Protein AF-A0A1V5MTW1-F1 (afdb_monomer)

Structure (mmCIF, N/CA/C/O backbone):
data_AF-A0A1V5MTW1-F1
#
_entry.id   AF-A0A1V5MTW1-F1
#
loop_
_atom_site.group_PDB
_atom_site.id
_atom_site.type_symbol
_atom_site.label_atom_id
_atom_site.label_alt_id
_atom_site.label_comp_id
_atom_site.label_asym_id
_atom_site.label_entity_id
_atom_site.label_seq_id
_atom_site.pdbx_PDB_ins_code
_atom_site.Cartn_x
_atom_site.Cartn_y
_atom_site.Cartn_z
_atom_site.occupancy
_atom_site.B_iso_or_equiv
_atom_site.auth_seq_id
_atom_site.auth_comp_id
_atom_site.auth_asym_id
_atom_site.auth_atom_id
_atom_site.pdbx_PDB_model_num
ATOM 1 N N . MET A 1 1 ? 4.918 16.541 3.700 1.00 54.03 1 MET A N 1
ATOM 2 C CA . MET A 1 1 ? 3.620 16.719 4.393 1.00 54.03 1 MET A CA 1
ATOM 3 C C . MET A 1 1 ? 2.955 17.990 3.896 1.00 54.03 1 MET A C 1
ATOM 5 O O . MET A 1 1 ? 3.585 19.039 3.949 1.00 54.03 1 MET A O 1
ATOM 9 N N . ALA A 1 2 ? 1.725 17.893 3.384 1.00 69.12 2 ALA A N 1
ATOM 10 C CA . ALA A 1 2 ? 1.003 19.021 2.788 1.00 69.12 2 ALA A CA 1
ATOM 11 C C . ALA A 1 2 ? 0.157 19.822 3.809 1.00 69.12 2 ALA A C 1
ATOM 13 O O . ALA A 1 2 ? -0.082 21.006 3.590 1.00 69.12 2 ALA A O 1
ATOM 14 N N . SER A 1 3 ? -0.270 19.225 4.942 1.00 90.94 3 SER A N 1
ATOM 15 C CA . SER A 1 3 ? -1.037 19.917 6.000 1.00 90.94 3 SER A CA 1
ATOM 16 C C . SER A 1 3 ? -0.966 19.228 7.372 1.00 90.94 3 SER A C 1
ATOM 18 O O . SER A 1 3 ? -1.484 18.128 7.551 1.00 90.94 3 SER A O 1
ATOM 20 N N . LYS A 1 4 ? -0.467 19.948 8.391 1.00 91.81 4 LYS A N 1
ATOM 21 C CA . LYS A 1 4 ? -0.358 19.455 9.783 1.00 91.81 4 LYS A CA 1
ATOM 22 C C . LYS A 1 4 ? -1.693 19.008 10.385 1.00 91.81 4 LYS A C 1
ATOM 24 O O . LYS A 1 4 ? -1.732 18.083 11.193 1.00 91.81 4 LYS A O 1
ATOM 29 N N . LYS A 1 5 ? -2.790 19.685 10.024 1.00 94.50 5 LYS A N 1
ATOM 30 C CA . LYS A 1 5 ? -4.132 19.346 10.519 1.00 94.50 5 LYS A CA 1
ATOM 31 C C . LYS A 1 5 ? -4.577 17.989 9.976 1.00 94.50 5 LYS A C 1
ATOM 33 O O . LYS A 1 5 ? -5.112 17.188 10.734 1.00 94.50 5 LYS A O 1
ATOM 38 N N . LEU A 1 6 ? -4.348 17.737 8.686 1.00 93.00 6 LEU A N 1
ATOM 39 C CA . LEU A 1 6 ? -4.685 16.456 8.066 1.00 93.00 6 LEU A CA 1
ATOM 40 C C . LEU A 1 6 ? -3.825 15.330 8.643 1.00 93.00 6 LEU A C 1
ATOM 42 O O . LEU A 1 6 ? -4.372 14.294 9.005 1.00 93.00 6 LEU A O 1
ATOM 46 N N . ASP A 1 7 ? -2.526 15.571 8.839 1.00 92.94 7 ASP A N 1
ATOM 47 C CA . ASP A 1 7 ? -1.622 14.582 9.439 1.00 92.94 7 ASP A CA 1
ATOM 48 C C . ASP A 1 7 ? -2.068 14.186 10.859 1.00 92.94 7 ASP A C 1
ATOM 50 O O . ASP A 1 7 ? -2.046 13.011 11.226 1.00 92.94 7 ASP A O 1
ATOM 54 N N . PHE A 1 8 ? -2.518 15.155 11.666 1.00 94.12 8 PHE A N 1
ATOM 55 C CA . PHE A 1 8 ? -3.064 14.890 12.999 1.00 94.12 8 PHE A CA 1
ATOM 56 C C . PHE A 1 8 ? -4.343 14.045 12.942 1.00 94.12 8 PHE A C 1
ATOM 58 O O . PHE A 1 8 ? -4.450 13.044 13.651 1.00 94.12 8 PHE A O 1
ATOM 65 N N . LEU A 1 9 ? -5.298 14.420 12.084 1.00 94.94 9 LEU A N 1
ATOM 66 C CA . LEU A 1 9 ? -6.557 13.687 11.931 1.00 94.94 9 LEU A CA 1
ATOM 67 C C . LEU A 1 9 ? -6.318 12.250 11.446 1.00 94.94 9 LEU A C 1
ATOM 69 O O . LEU A 1 9 ? -6.906 11.320 11.994 1.00 94.94 9 LEU A O 1
ATOM 73 N N . ALA A 1 10 ? -5.413 12.055 10.484 1.00 94.44 10 ALA A N 1
ATOM 74 C CA . ALA A 1 10 ? -5.053 10.737 9.972 1.00 94.44 10 ALA A CA 1
ATOM 75 C C . ALA A 1 10 ? -4.474 9.835 11.076 1.00 94.44 10 ALA A C 1
ATOM 77 O O . ALA A 1 10 ? -4.908 8.694 11.236 1.00 94.44 10 ALA A O 1
ATOM 78 N N . ARG A 1 11 ? -3.564 10.364 11.907 1.00 94.06 11 ARG A N 1
ATOM 79 C CA . ARG A 1 11 ? -2.991 9.633 13.054 1.00 94.06 11 ARG A CA 1
ATOM 80 C C . ARG A 1 11 ? -4.035 9.223 14.090 1.00 94.06 11 ARG A C 1
ATOM 82 O O . ARG A 1 11 ? -3.908 8.156 14.677 1.00 94.06 11 ARG A O 1
ATOM 89 N N . GLN A 1 12 ? -5.067 10.037 14.318 1.00 94.94 12 GLN A N 1
ATOM 90 C CA . GLN A 1 12 ? -6.161 9.671 15.226 1.00 94.94 12 GLN A CA 1
ATOM 91 C C . GLN A 1 12 ? -7.124 8.635 14.630 1.00 94.94 12 GLN A C 1
ATOM 93 O O . GLN A 1 12 ? -7.797 7.925 15.380 1.00 94.94 12 GLN A O 1
ATOM 98 N N . ALA A 1 13 ? -7.220 8.574 13.302 1.00 94.94 13 ALA A N 1
ATOM 99 C CA . ALA A 1 13 ? -8.178 7.732 12.598 1.00 94.94 13 ALA A CA 1
ATOM 100 C C . ALA A 1 13 ? -7.632 6.345 12.235 1.00 94.94 13 ALA A C 1
ATOM 102 O O . ALA A 1 13 ? -8.423 5.408 12.194 1.00 94.94 13 ALA A O 1
ATOM 103 N N . VAL A 1 14 ? -6.321 6.192 11.998 1.00 94.56 14 VAL A N 1
ATOM 104 C CA . VAL A 1 14 ? -5.746 4.947 11.449 1.00 94.56 14 VAL A CA 1
ATOM 105 C C . VAL A 1 14 ? -6.121 3.708 12.268 1.00 94.56 14 VAL A C 1
ATOM 107 O O . VAL A 1 14 ? -6.652 2.759 11.715 1.00 94.56 14 VAL A O 1
ATOM 110 N N . GLY A 1 15 ? -6.000 3.745 13.598 1.00 92.00 15 GLY A N 1
ATOM 111 C CA . GLY A 1 15 ? -6.362 2.612 14.464 1.00 92.00 15 GLY A CA 1
ATOM 112 C C . GLY A 1 15 ? -7.868 2.339 14.593 1.00 92.00 15 GLY A C 1
ATOM 113 O O . GLY A 1 15 ? -8.258 1.452 15.342 1.00 92.00 15 GLY A O 1
ATOM 114 N N . ARG A 1 16 ? -8.726 3.119 13.923 1.00 94.44 16 ARG A N 1
ATOM 115 C CA . ARG A 1 16 ? -10.187 2.932 13.901 1.00 94.44 16 ARG A CA 1
ATOM 116 C C . ARG A 1 16 ? -10.675 2.245 12.626 1.00 94.44 16 ARG A C 1
ATOM 118 O O . ARG A 1 16 ? -11.878 2.040 12.484 1.00 94.44 16 ARG A O 1
ATOM 125 N N . ILE A 1 17 ? -9.778 1.929 11.692 1.00 92.88 17 ILE A N 1
ATOM 126 C CA . ILE A 1 17 ? -10.126 1.169 10.493 1.00 92.88 17 ILE A CA 1
ATOM 127 C C . ILE A 1 17 ? -10.440 -0.265 10.927 1.00 92.88 17 ILE A C 1
ATOM 129 O O . ILE A 1 17 ? -9.605 -0.938 11.521 1.00 92.88 17 ILE A O 1
ATOM 133 N N . SER A 1 18 ? -11.665 -0.711 10.656 1.00 90.88 18 SER A N 1
ATOM 134 C CA . SER A 1 18 ? -12.179 -2.030 11.050 1.00 90.88 18 SER A CA 1
ATOM 135 C C . SER A 1 18 ? -12.336 -3.004 9.881 1.00 90.88 18 SER A C 1
ATOM 137 O O . SER A 1 18 ? -12.775 -4.136 10.076 1.00 90.88 18 SER A O 1
ATOM 139 N N . VAL A 1 19 ? -12.006 -2.566 8.666 1.00 88.31 19 VAL A N 1
ATOM 140 C CA . VAL A 1 19 ? -12.009 -3.398 7.459 1.00 88.31 19 VAL A CA 1
ATOM 141 C C . VAL A 1 19 ? -10.597 -3.913 7.171 1.00 88.31 19 VAL A C 1
ATOM 143 O O . VA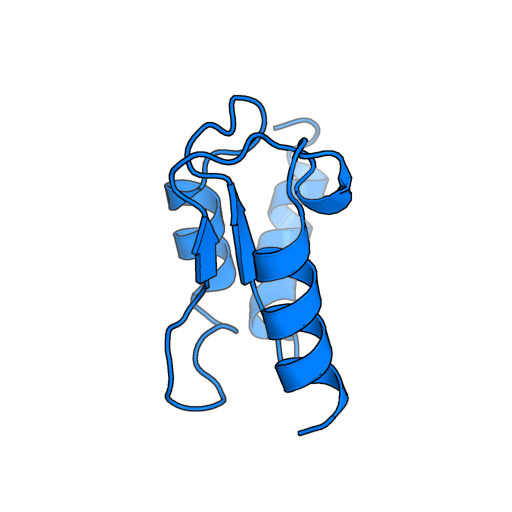L A 1 19 ? -9.633 -3.257 7.571 1.00 88.31 19 VAL A O 1
ATOM 146 N N . PRO A 1 20 ? -10.445 -5.051 6.471 1.00 87.62 20 PRO A N 1
ATOM 147 C CA . PRO A 1 20 ? -9.135 -5.519 6.033 1.00 87.62 20 PRO A CA 1
ATOM 148 C C . PRO A 1 20 ? -8.402 -4.460 5.201 1.00 87.62 20 PRO A C 1
ATOM 150 O O . PRO A 1 20 ? -8.990 -3.855 4.304 1.00 87.62 20 PRO A O 1
ATOM 153 N N . VAL A 1 21 ? -7.117 -4.258 5.496 1.00 90.38 21 VAL A N 1
ATOM 154 C CA . VAL A 1 21 ? -6.238 -3.335 4.770 1.00 90.38 21 VAL A CA 1
ATOM 155 C C . VAL A 1 21 ? -5.135 -4.138 4.099 1.00 90.38 21 VAL A C 1
ATOM 157 O O . VAL A 1 21 ? -4.446 -4.915 4.756 1.00 90.38 21 VAL A O 1
ATOM 160 N N . TYR A 1 22 ? -4.962 -3.913 2.800 1.00 91.44 22 TYR A N 1
ATOM 161 C CA . TYR A 1 22 ? -3.888 -4.491 2.000 1.00 91.44 22 TYR A CA 1
ATOM 162 C C . TYR A 1 22 ? -3.021 -3.361 1.457 1.00 91.44 22 TYR A C 1
ATOM 164 O O . TYR A 1 22 ? -3.543 -2.359 0.963 1.00 91.44 22 TYR A O 1
ATOM 172 N N . LEU A 1 23 ? -1.704 -3.510 1.581 1.00 94.44 23 LEU A N 1
ATOM 173 C CA . LEU A 1 23 ? -0.732 -2.504 1.174 1.00 94.44 23 LEU A CA 1
ATOM 174 C C . LEU A 1 23 ? 0.185 -3.073 0.090 1.00 94.44 23 LEU A C 1
ATOM 176 O O . LEU A 1 23 ? 0.870 -4.069 0.311 1.00 94.44 23 LEU A O 1
ATOM 180 N N . PHE A 1 24 ? 0.213 -2.399 -1.055 1.00 95.62 24 PHE A N 1
ATOM 181 C CA . PHE A 1 24 ? 1.111 -2.677 -2.171 1.00 95.62 24 PHE A CA 1
ATOM 182 C C . PHE A 1 24 ? 2.104 -1.527 -2.304 1.00 95.62 24 PHE A C 1
ATOM 184 O O . PHE A 1 24 ? 1.703 -0.364 -2.259 1.00 95.62 24 PHE A O 1
ATOM 191 N N . LEU A 1 25 ? 3.389 -1.840 -2.459 1.00 97.44 25 LEU A N 1
ATOM 192 C CA . LEU A 1 25 ? 4.460 -0.849 -2.500 1.00 97.44 25 LEU A CA 1
ATOM 193 C C . LEU A 1 25 ? 5.366 -1.055 -3.706 1.00 97.44 25 LEU A C 1
ATOM 195 O O . LEU A 1 25 ? 5.728 -2.177 -4.059 1.00 97.44 25 LEU A O 1
ATO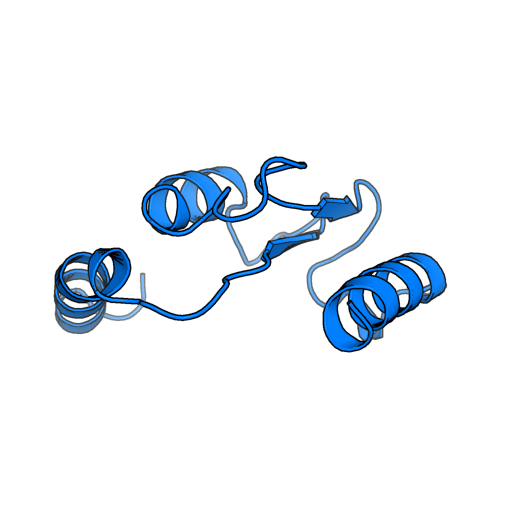M 199 N N . ALA A 1 26 ? 5.789 0.057 -4.292 1.00 98.25 26 ALA A N 1
ATOM 200 C CA . ALA A 1 26 ? 6.784 0.103 -5.349 1.00 98.25 26 ALA A CA 1
ATOM 201 C C . ALA A 1 26 ? 8.183 0.298 -4.749 1.00 98.25 26 ALA A C 1
ATOM 203 O O . ALA A 1 26 ? 8.406 1.220 -3.968 1.00 98.25 26 ALA A O 1
ATOM 204 N N . GLY A 1 27 ? 9.148 -0.552 -5.096 1.00 97.56 27 GLY A N 1
ATOM 205 C CA . GLY A 1 27 ? 10.502 -0.485 -4.533 1.00 97.56 27 GLY A CA 1
ATOM 206 C C . GLY A 1 27 ? 11.326 0.712 -5.002 1.00 97.56 27 GLY A C 1
ATOM 207 O O . GLY A 1 27 ? 12.208 1.160 -4.273 1.00 97.56 27 GLY A O 1
ATOM 208 N N . GLN A 1 28 ? 11.021 1.258 -6.180 1.00 97.69 28 GLN A N 1
ATOM 209 C CA . GLN A 1 28 ? 11.682 2.435 -6.749 1.00 97.69 28 GLN A CA 1
ATOM 210 C C . GLN A 1 28 ? 10.815 3.698 -6.643 1.00 97.69 28 GLN A C 1
ATOM 212 O O . GLN A 1 28 ? 10.979 4.637 -7.427 1.00 97.69 28 GLN A O 1
ATOM 217 N N . ASP A 1 29 ? 9.883 3.732 -5.685 1.00 97.88 29 ASP A N 1
ATOM 218 C CA . ASP A 1 29 ? 9.049 4.903 -5.433 1.00 97.88 29 ASP A CA 1
ATOM 219 C C . ASP A 1 29 ? 9.906 6.111 -5.007 1.00 97.88 29 ASP A C 1
ATOM 221 O O . ASP A 1 29 ? 10.754 6.030 -4.118 1.0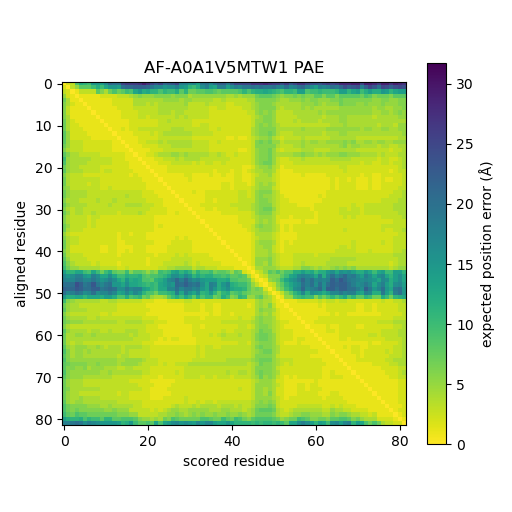0 97.88 29 ASP A O 1
ATOM 225 N N . ARG A 1 30 ? 9.703 7.246 -5.681 1.00 97.00 30 ARG A N 1
ATOM 226 C CA . ARG A 1 30 ? 10.383 8.525 -5.399 1.00 97.00 30 ARG A CA 1
ATOM 227 C C . ARG A 1 30 ? 9.437 9.581 -4.825 1.00 97.00 30 ARG A C 1
ATOM 229 O O . ARG A 1 30 ? 9.858 10.710 -4.582 1.00 97.00 30 ARG A O 1
ATOM 236 N N . ILE A 1 31 ? 8.164 9.236 -4.672 1.00 96.44 31 ILE A N 1
ATOM 237 C CA . ILE A 1 31 ? 7.079 10.106 -4.219 1.00 96.44 31 ILE A CA 1
ATOM 238 C C . ILE A 1 31 ? 6.666 9.709 -2.801 1.00 96.44 31 ILE A C 1
ATOM 240 O O . ILE A 1 31 ? 6.508 10.581 -1.943 1.00 96.44 31 ILE A O 1
ATOM 244 N N . VAL A 1 32 ? 6.515 8.408 -2.549 1.00 95.56 32 VAL A N 1
ATOM 245 C CA . VAL A 1 32 ? 6.116 7.849 -1.255 1.00 95.56 32 VAL A CA 1
ATOM 246 C C . VAL A 1 32 ? 7.318 7.232 -0.550 1.00 95.56 32 VAL A C 1
ATOM 248 O O . VAL A 1 32 ? 8.107 6.499 -1.136 1.00 95.56 32 VAL A O 1
ATOM 251 N N . ASP A 1 33 ? 7.438 7.516 0.744 1.00 96.88 33 ASP A N 1
ATOM 252 C CA . ASP A 1 33 ? 8.368 6.821 1.630 1.00 96.88 33 ASP A CA 1
ATOM 253 C C . ASP A 1 33 ? 7.713 5.521 2.117 1.00 96.88 33 ASP A C 1
ATOM 255 O O . ASP A 1 33 ? 6.777 5.539 2.928 1.00 96.88 33 ASP A O 1
ATOM 259 N N . ASN A 1 34 ? 8.189 4.391 1.593 1.00 96.12 34 ASN A N 1
ATOM 260 C CA . ASN A 1 34 ? 7.666 3.068 1.921 1.00 96.12 34 ASN A CA 1
ATOM 261 C C . ASN A 1 34 ? 7.805 2.741 3.410 1.00 96.12 34 ASN A C 1
ATOM 263 O O . ASN A 1 34 ? 6.860 2.235 4.014 1.00 96.12 34 ASN A O 1
ATOM 267 N N . GLU A 1 35 ? 8.947 3.051 4.024 1.00 95.25 35 GLU A N 1
ATOM 268 C CA . GLU A 1 35 ? 9.193 2.728 5.429 1.00 95.25 35 GLU A CA 1
ATOM 269 C C . GLU A 1 35 ? 8.255 3.531 6.337 1.00 95.25 35 GLU A C 1
ATOM 271 O O . GLU A 1 35 ? 7.591 2.972 7.218 1.00 95.25 35 GLU A O 1
ATOM 276 N N . ALA A 1 36 ? 8.136 4.838 6.092 1.00 95.44 36 ALA A N 1
ATOM 277 C CA . ALA A 1 36 ? 7.216 5.692 6.834 1.00 95.44 36 ALA A CA 1
ATOM 278 C C . ALA A 1 36 ? 5.754 5.253 6.654 1.00 95.44 36 ALA A C 1
ATOM 280 O O . ALA A 1 36 ? 4.978 5.292 7.613 1.00 95.44 36 ALA A O 1
ATOM 281 N N . THR A 1 37 ? 5.386 4.799 5.455 1.00 95.44 37 THR A N 1
ATOM 282 C CA . THR A 1 37 ? 4.034 4.319 5.138 1.00 95.44 37 THR A CA 1
ATOM 283 C C . THR A 1 37 ? 3.709 3.025 5.881 1.00 95.44 37 THR A C 1
ATOM 285 O O . THR A 1 37 ? 2.675 2.951 6.548 1.00 95.44 37 THR A O 1
ATOM 288 N N . VAL A 1 38 ? 4.611 2.038 5.853 1.00 94.25 38 VAL A N 1
ATOM 289 C CA . VAL A 1 38 ? 4.455 0.780 6.602 1.00 94.25 38 VAL A CA 1
ATOM 290 C C . VAL A 1 38 ? 4.361 1.055 8.101 1.00 94.25 38 VAL A C 1
ATOM 292 O O . VAL A 1 38 ? 3.474 0.5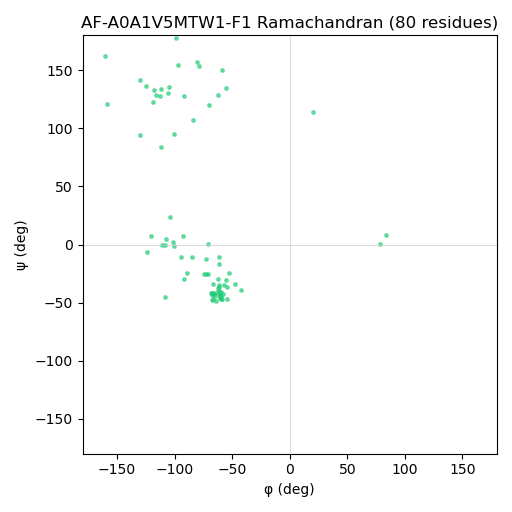34 8.775 1.00 94.25 38 VAL A O 1
ATOM 295 N N . ASN A 1 39 ? 5.234 1.911 8.640 1.00 93.31 39 ASN A N 1
ATOM 296 C CA . ASN A 1 39 ? 5.201 2.281 10.056 1.00 93.31 39 ASN A CA 1
ATOM 297 C C . ASN A 1 39 ? 3.882 2.966 10.446 1.00 93.31 39 ASN A C 1
ATOM 299 O O . ASN A 1 39 ? 3.344 2.691 11.518 1.00 93.31 39 ASN A O 1
ATOM 303 N N . PHE A 1 40 ? 3.349 3.835 9.584 1.00 94.50 40 PHE A N 1
ATOM 304 C CA . PHE A 1 40 ? 2.081 4.521 9.821 1.00 94.50 40 PHE A CA 1
ATOM 305 C C . PHE A 1 40 ? 0.880 3.566 9.796 1.00 94.50 40 PHE A C 1
ATOM 307 O O . PHE A 1 40 ? -0.002 3.680 10.648 1.00 94.50 40 PHE A O 1
ATOM 314 N N . LEU A 1 41 ? 0.851 2.623 8.850 1.00 94.56 41 LEU A N 1
ATOM 315 C CA . LEU A 1 41 ? -0.257 1.681 8.676 1.00 94.56 41 LEU A CA 1
ATOM 316 C C . LEU A 1 41 ? -0.162 0.439 9.568 1.00 94.56 41 LEU A C 1
ATOM 318 O O . LEU A 1 41 ? -1.151 -0.271 9.706 1.00 94.56 41 LEU A O 1
ATOM 322 N N . ARG A 1 42 ? 0.966 0.200 10.247 1.00 91.25 42 ARG A N 1
ATOM 323 C CA . ARG A 1 42 ? 1.173 -0.956 11.137 1.00 91.25 42 ARG A CA 1
ATOM 324 C C . ARG A 1 42 ? -0.004 -1.315 12.062 1.00 91.25 42 ARG A C 1
ATOM 326 O O . ARG A 1 42 ? -0.246 -2.505 12.209 1.00 91.25 42 ARG A O 1
ATOM 333 N N . PRO A 1 43 ? -0.760 -0.372 12.667 1.00 91.12 43 PRO A N 1
ATOM 334 C CA . PRO A 1 43 ? -1.903 -0.723 13.516 1.00 91.12 43 PRO A CA 1
ATOM 335 C C . PRO A 1 43 ? -3.033 -1.489 12.811 1.00 91.12 43 PRO A C 1
ATOM 337 O O . PRO A 1 43 ? -3.893 -2.035 13.496 1.00 91.12 43 PRO A O 1
ATOM 340 N N . VAL A 1 44 ? -3.071 -1.478 11.474 1.00 91.25 44 VAL A N 1
ATOM 341 C CA . VAL A 1 44 ? -4.149 -2.065 10.659 1.00 91.25 44 VAL A CA 1
ATOM 342 C C . VAL A 1 44 ? -3.659 -3.104 9.647 1.00 91.25 44 VAL A C 1
ATOM 344 O O . VAL A 1 44 ? -4.480 -3.750 8.998 1.00 91.25 44 VAL A O 1
ATOM 347 N N . LEU A 1 45 ? -2.341 -3.276 9.508 1.00 89.19 45 LEU A N 1
ATOM 348 C CA . LEU A 1 45 ? -1.746 -4.341 8.697 1.00 89.19 45 LEU A CA 1
ATOM 349 C C . LEU A 1 45 ? -1.737 -5.666 9.481 1.00 89.19 45 LEU A C 1
ATOM 351 O O . LEU A 1 45 ? -1.803 -5.673 10.710 1.00 89.19 45 LEU A O 1
ATOM 355 N N . GLY A 1 46 ? -1.676 -6.797 8.773 1.00 71.50 46 GLY A N 1
ATOM 356 C CA . GLY A 1 46 ? -1.470 -8.112 9.395 1.00 71.50 46 GLY A CA 1
ATOM 357 C C . GLY A 1 46 ? -2.724 -8.810 9.943 1.00 71.50 46 GLY A C 1
ATOM 358 O O . GLY A 1 46 ? -2.616 -9.878 10.544 1.00 71.50 46 GLY A O 1
ATOM 359 N N . ALA A 1 47 ? -3.932 -8.290 9.689 1.00 61.53 47 ALA A N 1
ATOM 360 C CA . ALA A 1 47 ? -5.192 -8.902 10.140 1.00 61.53 47 ALA A CA 1
ATOM 361 C C . ALA A 1 47 ? -5.465 -10.322 9.579 1.00 61.53 47 ALA A C 1
ATOM 363 O O . ALA A 1 47 ? -6.383 -10.992 10.052 1.00 61.53 47 ALA A O 1
ATOM 364 N N . ARG A 1 48 ? -4.686 -10.794 8.590 1.00 58.53 48 ARG A N 1
ATOM 365 C CA . ARG A 1 48 ? -4.813 -12.129 7.971 1.00 58.53 48 ARG A CA 1
ATOM 366 C C . ARG A 1 48 ? -3.56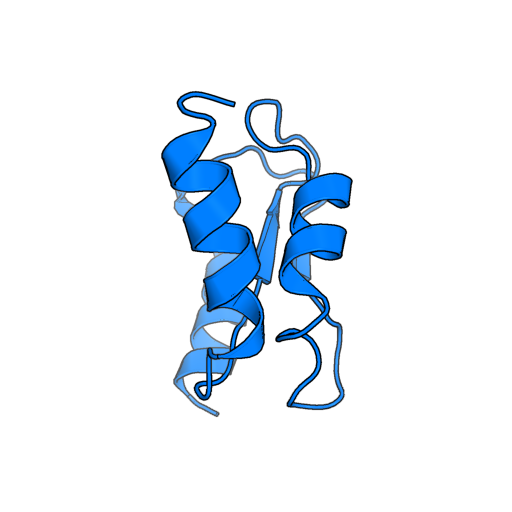7 -13.036 8.065 1.00 58.53 48 ARG A C 1
ATOM 368 O O . ARG A 1 48 ? -3.602 -14.130 7.522 1.00 58.53 48 ARG A O 1
ATOM 375 N N . GLY A 1 49 ? -2.515 -12.659 8.801 1.00 54.38 49 GLY A N 1
ATOM 376 C CA . GLY A 1 49 ? -1.420 -13.585 9.159 1.00 54.38 49 GLY A CA 1
ATOM 377 C C . GLY A 1 49 ? -0.365 -13.899 8.082 1.00 54.38 49 GLY A C 1
ATOM 378 O O . GLY A 1 49 ? 0.583 -14.619 8.381 1.00 54.38 49 GLY A O 1
ATOM 379 N N . GLU A 1 50 ? -0.460 -13.329 6.882 1.00 53.41 50 GLU A N 1
ATOM 380 C CA . GLU A 1 50 ? 0.573 -13.395 5.839 1.00 53.41 50 GLU A CA 1
ATOM 381 C C . GLU A 1 50 ? 0.946 -11.969 5.419 1.00 53.41 50 GLU A C 1
ATOM 383 O O . GLU A 1 50 ? 0.059 -11.127 5.332 1.00 53.41 50 GLU A O 1
ATOM 388 N N . GLN A 1 51 ? 2.256 -11.725 5.265 1.00 62.16 51 GLN A N 1
ATOM 389 C CA . GLN A 1 51 ? 2.944 -10.473 4.892 1.00 62.16 51 GLN A CA 1
ATOM 390 C C . GLN A 1 51 ? 2.155 -9.163 5.091 1.00 62.16 51 GLN A C 1
ATOM 392 O O . GLN A 1 51 ? 1.225 -8.856 4.354 1.00 62.16 51 GLN A O 1
ATOM 397 N N . ASP A 1 52 ? 2.620 -8.317 6.020 1.00 80.31 52 ASP A N 1
ATOM 398 C CA . ASP A 1 52 ? 2.010 -7.010 6.325 1.00 80.31 52 ASP A CA 1
ATOM 399 C C . ASP A 1 52 ? 1.809 -6.109 5.088 1.00 80.31 52 ASP A C 1
ATOM 401 O O . ASP A 1 52 ? 0.958 -5.222 5.103 1.00 80.31 52 ASP A O 1
ATOM 405 N N . PHE A 1 53 ? 2.589 -6.316 4.025 1.00 91.81 53 PHE A N 1
ATOM 406 C CA . PHE A 1 53 ? 2.493 -5.628 2.740 1.00 91.81 53 PHE A CA 1
ATOM 407 C C . PHE A 1 53 ? 3.199 -6.436 1.643 1.00 91.81 53 PHE A C 1
ATOM 409 O O . PHE A 1 53 ? 4.063 -7.262 1.937 1.00 91.81 53 PHE A O 1
ATOM 416 N N . ILE A 1 54 ? 2.894 -6.136 0.380 1.00 93.94 54 ILE A N 1
ATOM 417 C CA . ILE A 1 54 ? 3.589 -6.679 -0.793 1.00 93.94 54 ILE A CA 1
ATOM 418 C C . ILE A 1 54 ? 4.480 -5.585 -1.388 1.00 93.94 54 ILE A C 1
ATOM 420 O O . ILE A 1 54 ? 4.031 -4.460 -1.612 1.00 93.94 54 ILE A O 1
ATOM 424 N N . LEU A 1 55 ? 5.750 -5.907 -1.642 1.00 95.50 55 LEU A N 1
ATOM 425 C CA . LEU A 1 55 ? 6.722 -5.004 -2.260 1.00 95.50 55 LEU A CA 1
ATOM 426 C C . LEU A 1 55 ? 7.111 -5.519 -3.646 1.00 95.50 55 LEU A C 1
ATOM 428 O O . LEU A 1 55 ? 7.585 -6.646 -3.766 1.00 95.50 55 LEU A O 1
ATOM 432 N N . TYR A 1 56 ? 7.014 -4.660 -4.659 1.00 97.19 56 TYR A N 1
ATOM 433 C CA . TYR A 1 56 ? 7.505 -4.903 -6.017 1.00 97.19 56 TYR A CA 1
ATOM 434 C C . TYR A 1 56 ? 8.846 -4.176 -6.203 1.00 97.19 56 TYR A C 1
ATOM 436 O O . TYR A 1 56 ? 8.851 -2.980 -6.506 1.00 97.19 56 TYR A O 1
ATOM 444 N N . PRO A 1 57 ? 10.009 -4.837 -6.017 1.00 96.88 57 PRO A N 1
ATOM 445 C CA . PRO A 1 57 ? 11.289 -4.143 -5.831 1.00 96.88 57 PRO A CA 1
ATOM 446 C C . PRO A 1 57 ? 11.729 -3.292 -7.027 1.00 96.88 57 PRO A C 1
A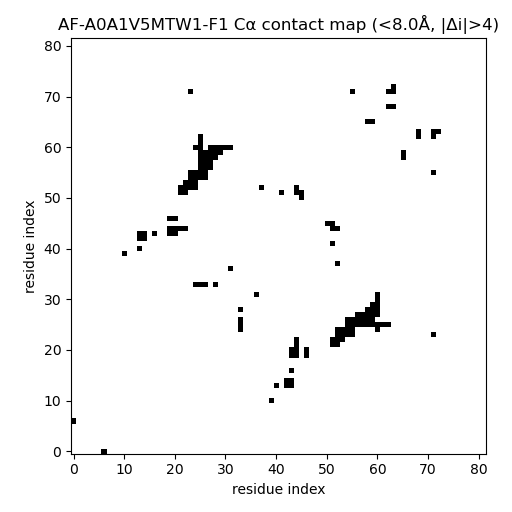TOM 448 O O . PRO A 1 57 ? 12.434 -2.300 -6.857 1.00 96.88 57 PRO A O 1
ATOM 451 N N . ALA A 1 58 ? 11.328 -3.690 -8.235 1.00 96.75 58 ALA A N 1
ATOM 452 C CA . ALA A 1 58 ? 11.686 -3.011 -9.474 1.00 96.75 58 ALA A CA 1
ATOM 453 C C . ALA A 1 58 ? 10.640 -1.991 -9.952 1.00 96.75 58 ALA A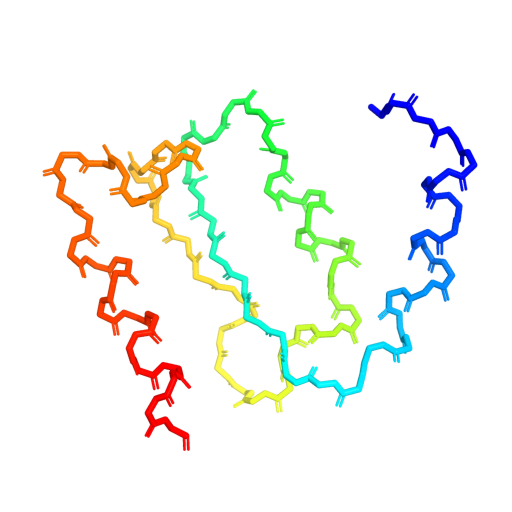 C 1
ATOM 455 O O . ALA A 1 58 ? 10.933 -1.238 -10.876 1.00 96.75 58 ALA A O 1
ATOM 456 N N . ALA A 1 59 ? 9.451 -1.968 -9.345 1.00 97.88 59 ALA A N 1
ATOM 457 C CA . ALA A 1 59 ? 8.362 -1.109 -9.788 1.00 97.88 59 ALA A CA 1
ATOM 458 C C . ALA A 1 59 ? 8.549 0.337 -9.319 1.00 97.88 59 ALA A C 1
ATOM 460 O O . ALA A 1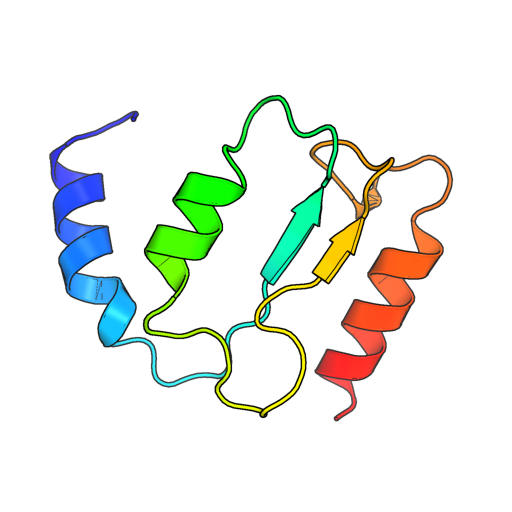 59 ? 9.151 0.597 -8.270 1.00 97.88 59 ALA A O 1
ATOM 461 N N . HIS A 1 60 ? 7.977 1.265 -10.077 1.00 97.50 60 HIS A N 1
ATOM 462 C CA . HIS A 1 60 ? 7.855 2.677 -9.755 1.00 97.50 60 HIS A CA 1
ATOM 463 C C . HIS A 1 60 ? 6.461 2.977 -9.197 1.00 97.50 60 HIS A C 1
ATOM 465 O O . HIS A 1 60 ? 5.608 2.103 -9.071 1.00 97.50 60 HIS A O 1
ATOM 471 N N . HIS A 1 61 ? 6.250 4.241 -8.830 1.00 97.06 61 HIS A N 1
ATOM 472 C CA . HIS A 1 61 ? 5.115 4.708 -8.033 1.00 97.06 61 HIS A CA 1
ATOM 473 C C . HIS A 1 61 ? 3.731 4.208 -8.490 1.00 97.06 61 HIS A C 1
ATOM 475 O O . HIS A 1 61 ? 2.846 4.003 -7.664 1.00 97.06 61 HIS A O 1
ATOM 481 N N . THR A 1 62 ? 3.516 4.025 -9.792 1.00 97.00 62 THR A N 1
ATOM 482 C CA . THR A 1 62 ? 2.199 3.702 -10.356 1.00 97.00 62 THR A CA 1
ATOM 483 C C . THR A 1 62 ? 2.207 2.273 -10.905 1.00 97.00 62 THR A C 1
ATOM 485 O O . THR A 1 62 ? 2.464 2.055 -12.085 1.00 97.00 62 THR A O 1
ATOM 488 N N . LEU A 1 63 ? 1.970 1.298 -10.017 1.00 97.44 63 LEU A N 1
ATOM 489 C CA . LEU A 1 63 ? 2.134 -0.144 -10.276 1.00 97.44 63 LEU A CA 1
ATOM 490 C C . LEU A 1 63 ? 1.366 -0.658 -11.507 1.00 97.44 63 LEU A C 1
ATOM 492 O O . LEU A 1 63 ? 1.857 -1.517 -12.232 1.00 97.44 63 LEU A O 1
ATOM 496 N N . ASP A 1 64 ? 0.173 -0.127 -11.756 1.00 96.94 64 ASP A N 1
ATOM 497 C CA . ASP A 1 64 ? -0.699 -0.459 -12.888 1.00 96.94 64 ASP A CA 1
ATOM 498 C C . ASP A 1 64 ? -0.208 0.091 -14.239 1.00 96.94 64 ASP A C 1
ATOM 500 O O . ASP A 1 64 ? -0.695 -0.341 -15.284 1.00 96.94 64 ASP A O 1
ATOM 504 N N . PHE A 1 65 ? 0.776 0.995 -14.228 1.00 96.81 65 PHE A N 1
ATOM 505 C CA . PHE A 1 65 ? 1.412 1.564 -15.422 1.00 96.81 65 PHE A CA 1
ATOM 506 C C . PHE A 1 65 ? 2.836 1.051 -15.652 1.00 96.81 65 PHE A C 1
ATOM 508 O O . PHE A 1 65 ? 3.506 1.516 -16.580 1.00 96.81 65 PHE A O 1
ATOM 515 N N . GLU A 1 66 ? 3.317 0.106 -14.841 1.00 96.75 66 GLU A N 1
ATOM 516 C CA . GLU A 1 66 ? 4.583 -0.563 -15.127 1.00 96.75 66 GLU A CA 1
ATOM 517 C C . GLU A 1 66 ? 4.527 -1.267 -16.494 1.00 96.75 66 GLU A C 1
ATOM 519 O O . GLU A 1 66 ? 3.460 -1.726 -16.910 1.00 96.75 66 GLU A O 1
ATOM 524 N N . PRO A 1 67 ? 5.664 -1.404 -17.205 1.00 97.00 67 PRO A N 1
ATOM 525 C CA . PRO A 1 67 ? 5.706 -2.132 -18.475 1.00 97.00 67 PRO A CA 1
ATOM 526 C C . PRO A 1 67 ? 5.177 -3.571 -18.377 1.00 97.00 67 PRO A C 1
ATOM 528 O O . PRO A 1 67 ? 4.631 -4.090 -19.349 1.00 97.00 67 PRO A O 1
ATOM 531 N N . ASP A 1 68 ? 5.332 -4.196 -17.207 1.00 96.12 68 ASP A N 1
ATOM 532 C CA . ASP A 1 68 ? 4.734 -5.483 -16.858 1.00 96.12 68 ASP A CA 1
ATOM 533 C C . ASP A 1 68 ? 4.029 -5.393 -15.488 1.00 96.12 68 ASP A C 1
ATOM 535 O O . ASP A 1 68 ? 4.671 -5.565 -14.449 1.00 96.12 68 ASP A O 1
ATOM 539 N N . PRO A 1 69 ? 2.711 -5.118 -15.459 1.00 96.88 69 PRO A N 1
ATOM 540 C CA . PRO A 1 69 ? 1.954 -4.969 -14.219 1.00 96.88 69 PRO A CA 1
ATOM 541 C C . PRO A 1 69 ? 1.299 -6.286 -13.756 1.00 96.88 69 PRO A C 1
ATOM 543 O O . PRO A 1 69 ? 0.496 -6.279 -12.821 1.00 96.88 69 PRO A O 1
ATOM 546 N N . GLN A 1 70 ? 1.583 -7.425 -14.408 1.00 97.00 70 GLN A N 1
ATOM 547 C CA . GLN A 1 70 ? 0.840 -8.674 -14.182 1.00 97.00 70 GLN A CA 1
ATOM 548 C C . GLN A 1 70 ? 0.960 -9.186 -12.743 1.00 97.00 70 GLN A C 1
ATOM 550 O O . GLN A 1 70 ? -0.029 -9.659 -12.185 1.00 97.00 70 GLN A O 1
ATOM 555 N N . GLY A 1 71 ? 2.137 -9.044 -12.123 1.00 95.56 71 GLY A N 1
ATOM 556 C CA . GLY A 1 71 ? 2.343 -9.420 -10.720 1.00 95.56 71 GLY A CA 1
ATOM 557 C C . GLY A 1 71 ? 1.408 -8.666 -9.772 1.00 95.56 71 GLY A C 1
ATOM 558 O O . GLY A 1 71 ? 0.716 -9.285 -8.969 1.00 95.56 71 GLY A O 1
ATOM 559 N N . TYR A 1 72 ? 1.299 -7.345 -9.941 1.00 96.44 72 TYR A N 1
ATOM 560 C CA . TYR A 1 72 ? 0.390 -6.517 -9.148 1.00 96.44 72 TYR A CA 1
ATOM 561 C C . TYR A 1 72 ? -1.077 -6.937 -9.306 1.00 96.44 72 TYR A C 1
ATOM 563 O O . TYR A 1 72 ? -1.786 -7.119 -8.314 1.00 96.44 72 TYR A O 1
ATOM 571 N N . PHE A 1 73 ? -1.539 -7.145 -10.542 1.00 97.19 73 PHE A N 1
ATOM 572 C CA . PHE A 1 73 ? -2.926 -7.547 -10.780 1.00 97.19 73 PHE A CA 1
ATOM 573 C C . PHE A 1 73 ? -3.249 -8.952 -10.259 1.00 97.19 73 PHE A C 1
ATOM 575 O O . PHE A 1 73 ? -4.366 -9.174 -9.790 1.00 97.19 73 PHE A O 1
ATOM 582 N N . ALA A 1 74 ? -2.300 -9.890 -10.312 1.00 95.94 74 ALA A N 1
ATOM 583 C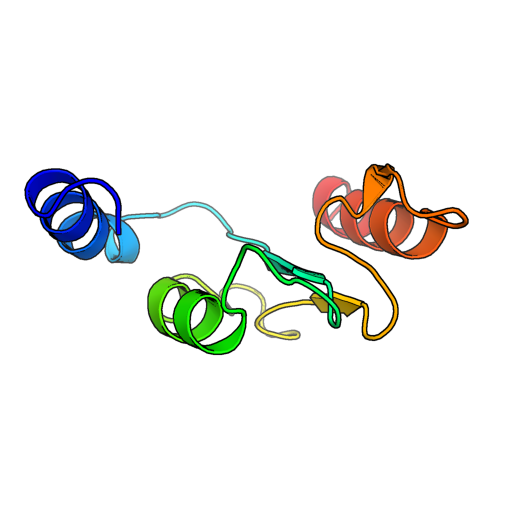 CA . ALA A 1 74 ? -2.481 -11.237 -9.775 1.00 95.94 74 ALA A CA 1
ATOM 584 C C . ALA A 1 74 ? -2.660 -11.228 -8.246 1.00 95.94 74 ALA A C 1
ATOM 586 O O . ALA A 1 74 ? -3.581 -11.866 -7.724 1.00 95.94 74 ALA A O 1
ATOM 587 N N . ASP A 1 75 ? -1.838 -10.458 -7.532 1.00 93.75 75 ASP A N 1
ATOM 588 C CA . ASP A 1 75 ? -1.951 -10.319 -6.078 1.00 93.75 75 ASP A CA 1
ATOM 589 C C . ASP A 1 75 ? -3.250 -9.594 -5.687 1.00 93.75 75 ASP A C 1
ATOM 591 O O . ASP A 1 75 ? -3.969 -10.025 -4.781 1.00 93.75 75 ASP A O 1
ATOM 595 N N . LEU A 1 76 ? -3.617 -8.539 -6.425 1.00 93.44 76 LEU A N 1
ATOM 596 C CA . LEU A 1 76 ? -4.886 -7.835 -6.234 1.00 93.44 76 LEU A CA 1
ATOM 597 C C . LEU A 1 76 ? -6.096 -8.761 -6.434 1.00 93.44 76 LEU A C 1
ATOM 599 O O . LEU A 1 76 ? -7.029 -8.743 -5.630 1.00 93.44 76 LEU A O 1
ATOM 603 N N . ALA A 1 77 ? -6.087 -9.588 -7.482 1.00 94.19 77 ALA A N 1
ATOM 604 C CA . ALA A 1 77 ? -7.150 -10.555 -7.739 1.00 94.19 77 ALA A CA 1
ATOM 605 C C . ALA A 1 77 ? -7.251 -11.605 -6.623 1.00 94.19 77 ALA A C 1
ATOM 607 O O . ALA A 1 77 ? -8.357 -11.935 -6.197 1.00 94.19 77 ALA A O 1
ATOM 608 N N . THR A 1 78 ? -6.111 -12.082 -6.116 1.00 91.00 78 THR A N 1
ATOM 609 C CA . THR A 1 78 ? -6.055 -13.035 -4.996 1.00 91.00 78 THR A CA 1
ATOM 610 C C . THR A 1 78 ? -6.756 -12.472 -3.764 1.00 91.00 78 THR A C 1
ATOM 612 O O . THR A 1 78 ? -7.550 -13.163 -3.135 1.00 91.00 78 THR A O 1
ATOM 615 N N . ILE A 1 79 ? -6.533 -11.194 -3.462 1.00 88.19 79 ILE A N 1
ATOM 616 C CA . ILE A 1 79 ? -7.172 -10.507 -2.337 1.00 88.19 79 ILE A CA 1
ATOM 617 C C . ILE A 1 79 ? -8.680 -10.316 -2.544 1.00 88.19 79 ILE A C 1
ATOM 619 O O . ILE A 1 79 ? -9.454 -10.482 -1.604 1.00 88.19 79 ILE A O 1
ATOM 623 N N . LEU A 1 80 ? -9.112 -9.954 -3.754 1.00 84.06 80 LEU A N 1
ATOM 624 C CA . LEU A 1 80 ? -10.526 -9.682 -4.047 1.00 84.06 80 LEU A CA 1
ATOM 625 C C . LEU A 1 80 ? -11.394 -10.945 -4.103 1.00 84.06 80 LEU A C 1
ATOM 627 O O . LEU A 1 80 ? -12.606 -10.857 -3.907 1.00 84.06 80 LEU A O 1
ATOM 631 N N . LEU A 1 81 ? -10.793 -12.097 -4.397 1.00 83.69 81 LEU A N 1
ATOM 632 C CA . LEU A 1 81 ? -11.492 -13.372 -4.567 1.00 83.69 81 LEU A CA 1
ATOM 633 C C . LEU A 1 81 ? -11.398 -14.299 -3.337 1.00 83.69 81 LEU A C 1
ATOM 635 O O . LEU A 1 81 ? -11.925 -15.410 -3.403 1.00 83.69 81 LEU A O 1
ATOM 639 N N . ALA A 1 82 ? -10.753 -13.859 -2.245 1.00 70.69 82 ALA A N 1
ATOM 640 C CA . ALA A 1 82 ? -10.508 -14.632 -1.016 1.00 70.69 82 ALA A CA 1
ATOM 641 C C . ALA A 1 82 ? -11.378 -14.221 0.188 1.00 70.69 82 ALA A C 1
ATOM 643 O O . ALA A 1 82 ? -12.211 -15.042 0.625 1.00 70.69 82 ALA A O 1
#

Nearest PDB structures (foldseek):
  5aob-assembly1_A  TM=6.687E-01  e=6.442E-01  Thermogutta terrifontis
  5lcn-assembly1_A  TM=7.092E-01  e=8.445E-01  Pyrococcus furiosus DSM 3638
  7bfr-assembly1_A  TM=6.689E-01  e=1.185E+00  Thermogutta terrifontis
  7yfh-assembly1_D  TM=3.261E-01  e=1.662E+00  Rattus norvegicus

Radius of gyration: 13.95 Å; Cα contacts (8 Å, |Δi|>4): 77; chains: 1; bounding box: 24×34×34 Å

Secondary structure (DSSP, 8-state):
---HHHHHHHHHHGGG--S----EEETT-SSS-HHHHHHHHTTTS-TTSS-SSEEETT--S-GGGSS--HHHHHHHHHHHT-

Mean predicted aligned error: 4.29 Å

Solvent-accessible surface area (backbone atoms only — not comparable to full-atom values): 5201 Å² total; per-residue (Å²): 137,95,49,75,68,57,57,52,53,49,67,72,43,53,76,68,60,86,65,95,55,85,47,80,43,39,55,55,34,87,86,60,61,64,67,62,49,51,64,68,46,48,80,45,35,48,88,80,80,62,72,61,52,49,74,40,68,86,33,42,77,57,55,87,73,42,98,75,31,62,69,61,53,53,55,52,48,53,65,76,76,106

pLDDT: mean 90.55, std 10.89, range [53.41, 98.25]

Sequence (82 aa):
MASKKLDFLARQAVGRISVPVYLFLAGQDRIVDNEATVNFLRPVLGARGEQDFILYPAAHHTLDFEPDPQGYFADLATILLA

Foldseek 3Di:
DPDPVVVVVLLVCLLVDPDQDEAEEEQAEPPDDPVVVLVSNVSRFCPPPPDSYHYDNHGYDPLVPPPDNPVVVVVVVVVVVD